Protein AF-A0A1V9YE77-F1 (afdb_monomer)

Structure (mmCIF, N/CA/C/O backbone):
data_AF-A0A1V9YE77-F1
#
_entry.id   AF-A0A1V9YE77-F1
#
loop_
_atom_site.group_PDB
_atom_site.id
_atom_site.type_symbol
_atom_site.label_atom_id
_atom_site.label_alt_id
_atom_site.label_comp_id
_atom_site.label_asym_id
_atom_site.label_entity_id
_atom_site.label_seq_id
_atom_site.pdbx_PDB_ins_code
_atom_site.Cartn_x
_atom_site.Cartn_y
_atom_site.Cartn_z
_atom_site.occupancy
_atom_site.B_iso_or_equiv
_atom_site.auth_seq_id
_atom_site.auth_comp_id
_atom_site.auth_asym_id
_atom_site.auth_atom_id
_atom_site.pdbx_PDB_model_num
ATOM 1 N N . MET A 1 1 ? 14.844 1.164 -21.555 1.00 39.94 1 MET A N 1
ATOM 2 C CA . MET A 1 1 ? 13.386 0.931 -21.451 1.00 39.94 1 MET A CA 1
ATOM 3 C C . MET A 1 1 ? 13.070 0.192 -20.152 1.00 39.94 1 MET A C 1
ATOM 5 O O . MET A 1 1 ? 13.100 -1.025 -20.141 1.00 39.94 1 MET A O 1
ATOM 9 N N . HIS A 1 2 ? 12.782 0.907 -19.060 1.00 39.88 2 HIS A N 1
ATOM 10 C CA . HIS A 1 2 ? 12.275 0.313 -17.814 1.00 39.88 2 HIS A CA 1
ATOM 11 C C . HIS A 1 2 ? 10.891 0.904 -17.531 1.00 39.88 2 HIS A C 1
ATOM 13 O O . HIS A 1 2 ? 10.749 1.909 -16.840 1.00 39.88 2 HIS A O 1
ATOM 19 N N . LYS A 1 3 ? 9.850 0.315 -18.134 1.00 42.03 3 LYS A N 1
ATOM 20 C CA . LYS A 1 3 ? 8.465 0.598 -17.742 1.00 42.03 3 LYS A CA 1
ATOM 21 C C . LYS A 1 3 ? 8.270 -0.033 -16.367 1.00 42.03 3 LYS A C 1
ATOM 23 O O . LYS A 1 3 ? 8.066 -1.240 -16.280 1.00 42.03 3 LYS A O 1
ATOM 28 N N . LEU A 1 4 ? 8.347 0.779 -15.312 1.00 44.72 4 LEU A N 1
ATOM 29 C CA . LEU A 1 4 ? 7.861 0.430 -13.977 1.00 44.72 4 LEU A CA 1
ATOM 30 C C . LEU A 1 4 ? 6.348 0.184 -14.100 1.00 44.72 4 LEU A C 1
ATOM 32 O O . LEU A 1 4 ? 5.514 1.084 -14.013 1.00 44.72 4 LEU A O 1
ATOM 36 N N . ARG A 1 5 ? 6.017 -1.054 -14.459 1.00 48.31 5 ARG A N 1
ATOM 37 C CA . ARG A 1 5 ? 4.695 -1.534 -14.840 1.00 48.31 5 ARG A CA 1
ATOM 38 C C . ARG A 1 5 ? 3.935 -1.880 -13.570 1.00 48.31 5 ARG A C 1
ATOM 40 O O . ARG A 1 5 ? 3.640 -3.040 -13.349 1.00 48.31 5 ARG A O 1
ATOM 47 N N . VAL A 1 6 ? 3.625 -0.885 -12.739 1.00 50.16 6 VAL A N 1
ATOM 48 C CA . VAL A 1 6 ? 2.518 -1.041 -11.789 1.00 50.16 6 VAL A CA 1
ATOM 49 C C . VAL A 1 6 ? 1.257 -1.001 -12.653 1.00 50.16 6 VAL A C 1
ATOM 51 O O . VAL A 1 6 ? 0.950 0.070 -13.190 1.00 50.16 6 VAL A O 1
ATOM 54 N N . PRO A 1 7 ? 0.549 -2.124 -12.881 1.00 49.69 7 PRO A N 1
ATOM 55 C CA . PRO A 1 7 ? -0.664 -2.101 -13.680 1.00 49.69 7 PRO A CA 1
ATOM 56 C C . PRO A 1 7 ? -1.639 -1.119 -13.034 1.00 49.69 7 PRO A C 1
ATOM 58 O O . PRO A 1 7 ? -1.803 -1.098 -11.812 1.00 49.69 7 PRO A O 1
ATOM 61 N N . GLY A 1 8 ? -2.232 -0.261 -13.858 1.00 54.22 8 GLY A N 1
ATOM 62 C CA . GLY A 1 8 ? -3.045 0.879 -13.458 1.00 54.22 8 GLY A CA 1
ATOM 63 C C . GLY A 1 8 ? -4.148 0.557 -12.447 1.00 54.22 8 GLY A C 1
ATOM 64 O O . GLY A 1 8 ? -5.301 0.330 -12.781 1.00 54.22 8 GLY A O 1
ATOM 65 N N . SER A 1 9 ? -3.794 0.716 -11.181 1.00 63.88 9 SER A N 1
ATOM 66 C CA . SER A 1 9 ? -4.516 1.466 -10.154 1.00 63.88 9 SER A CA 1
ATOM 67 C C . SER A 1 9 ? -5.777 0.900 -9.500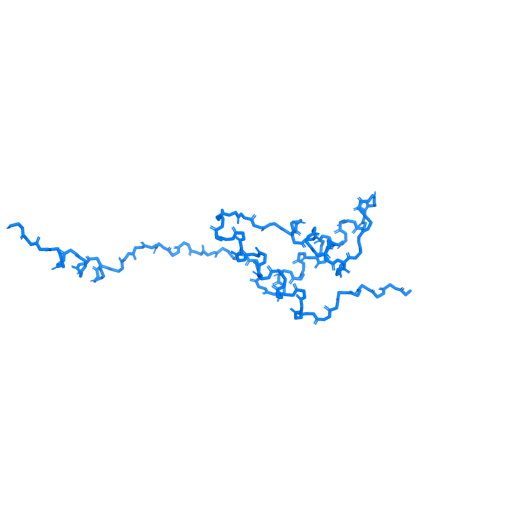 1.00 63.88 9 SER A C 1
ATOM 69 O O . SER A 1 9 ? -6.046 1.364 -8.395 1.00 63.88 9 SER A O 1
ATOM 71 N N . LYS A 1 10 ? -6.520 -0.059 -10.076 1.00 66.81 10 LYS A N 1
ATOM 72 C CA . LYS A 1 10 ? -7.712 -0.626 -9.400 1.00 66.81 10 LYS A CA 1
ATOM 73 C C . LYS A 1 10 ? -7.424 -1.955 -8.709 1.00 66.81 10 LYS A C 1
ATOM 75 O O . LYS A 1 10 ? -7.590 -2.026 -7.503 1.00 66.81 10 LYS A O 1
ATOM 80 N N . ALA A 1 11 ? -6.891 -2.950 -9.420 1.00 74.56 11 ALA A N 1
ATOM 81 C CA . ALA A 1 11 ? -6.577 -4.262 -8.836 1.00 74.56 11 ALA A CA 1
ATOM 82 C C . ALA A 1 11 ? -5.555 -4.169 -7.688 1.00 74.56 11 ALA A C 1
ATOM 84 O O . ALA A 1 11 ? -5.808 -4.656 -6.591 1.00 74.56 11 ALA A O 1
ATOM 85 N N . ALA A 1 12 ? -4.449 -3.447 -7.906 1.00 75.88 12 ALA A N 1
ATOM 86 C CA . ALA A 1 12 ? -3.448 -3.198 -6.868 1.00 75.88 12 ALA A CA 1
ATOM 87 C C . ALA A 1 12 ? -4.029 -2.432 -5.667 1.00 75.88 12 ALA A C 1
ATOM 89 O O . ALA A 1 12 ? -3.649 -2.668 -4.528 1.00 75.88 12 ALA A O 1
ATOM 90 N N . LEU A 1 13 ? -4.969 -1.516 -5.909 1.00 81.44 13 LEU A N 1
ATOM 91 C CA . LEU A 1 13 ? -5.592 -0.732 -4.848 1.00 81.44 13 LEU A CA 1
ATOM 92 C C . LEU A 1 13 ? -6.597 -1.571 -4.056 1.00 81.44 13 LEU A C 1
ATOM 94 O O . LEU A 1 13 ? -6.589 -1.484 -2.835 1.00 81.44 13 LEU A O 1
ATOM 98 N N . THR A 1 14 ? -7.406 -2.398 -4.720 1.00 85.25 14 THR A N 1
ATOM 99 C CA . THR A 1 14 ? -8.311 -3.353 -4.068 1.00 85.25 14 THR A CA 1
ATOM 100 C C . THR A 1 14 ? -7.529 -4.313 -3.177 1.00 85.25 14 THR A C 1
ATOM 102 O O . THR A 1 14 ? -7.839 -4.414 -1.997 1.00 85.25 14 THR A O 1
ATOM 105 N N . LEU A 1 15 ? -6.440 -4.898 -3.687 1.00 87.38 15 LEU A N 1
ATOM 106 C CA . LEU A 1 15 ? -5.551 -5.760 -2.901 1.00 87.38 15 LEU A CA 1
ATOM 107 C C . LEU A 1 15 ? -5.005 -5.053 -1.655 1.00 87.38 15 LEU A C 1
ATOM 109 O O . LEU A 1 15 ? -5.090 -5.574 -0.545 1.00 87.38 15 LEU A O 1
ATOM 113 N N . VAL A 1 16 ? -4.488 -3.833 -1.821 1.00 87.00 16 VAL A N 1
ATOM 114 C CA . VAL A 1 16 ? -3.970 -3.045 -0.694 1.00 87.00 16 VAL A CA 1
ATOM 115 C C . VAL A 1 16 ? -5.083 -2.665 0.288 1.00 87.00 16 VAL A C 1
ATOM 117 O O . VAL A 1 16 ? -4.856 -2.688 1.497 1.00 87.00 16 VAL A O 1
ATOM 120 N N . LEU A 1 17 ? -6.288 -2.340 -0.187 1.00 87.25 17 LEU A N 1
ATOM 121 C CA . LEU A 1 17 ? -7.435 -2.035 0.671 1.00 87.25 17 LEU A CA 1
ATOM 122 C C . LEU A 1 17 ? -7.854 -3.240 1.501 1.00 87.25 17 LEU A C 1
ATOM 124 O O . LEU A 1 17 ? -8.035 -3.097 2.709 1.00 87.25 17 LEU A O 1
ATOM 128 N N . ASP A 1 18 ? -8.010 -4.399 0.873 1.00 89.81 18 ASP A N 1
ATOM 129 C CA . ASP A 1 18 ? -8.472 -5.612 1.542 1.00 89.81 18 ASP A CA 1
ATOM 130 C C . ASP A 1 18 ? -7.435 -6.101 2.551 1.00 89.81 18 ASP A C 1
ATOM 132 O O . ASP A 1 18 ? -7.780 -6.426 3.690 1.00 89.81 18 ASP A O 1
ATOM 136 N N . PHE A 1 19 ? -6.150 -5.989 2.212 1.00 88.69 19 PHE A N 1
ATOM 137 C CA . PHE A 1 19 ? -5.066 -6.218 3.157 1.00 88.69 19 PHE A CA 1
ATOM 138 C C . PHE A 1 19 ? -5.120 -5.267 4.356 1.00 88.69 19 PHE A C 1
ATOM 140 O O . PHE A 1 19 ? -5.101 -5.705 5.506 1.00 88.69 19 PHE A O 1
ATOM 147 N N . VAL A 1 20 ? -5.234 -3.956 4.119 1.00 87.50 20 VAL A N 1
ATOM 148 C CA . VAL A 1 20 ? -5.313 -2.963 5.202 1.00 87.50 20 VAL A CA 1
ATOM 149 C C . VAL A 1 20 ? -6.562 -3.179 6.061 1.00 87.50 20 VAL A C 1
ATOM 151 O O . VAL A 1 20 ? -6.496 -3.005 7.278 1.00 87.50 20 VAL A O 1
ATOM 154 N N . ARG A 1 21 ? -7.693 -3.574 5.468 1.00 87.38 21 ARG A N 1
ATOM 155 C CA . ARG A 1 21 ? -8.933 -3.901 6.188 1.00 87.38 21 ARG A CA 1
ATOM 156 C C . ARG A 1 21 ? -8.758 -5.124 7.083 1.00 87.38 21 ARG A C 1
ATOM 158 O O . ARG A 1 21 ? -9.074 -5.028 8.266 1.00 87.38 21 ARG A O 1
ATOM 165 N N . SER A 1 22 ? -8.201 -6.215 6.559 1.00 90.12 22 SER A N 1
ATOM 166 C CA . SER A 1 22 ? -7.904 -7.428 7.333 1.00 90.12 22 SER A CA 1
ATOM 167 C C . SER A 1 22 ? -6.968 -7.125 8.509 1.00 90.12 22 SER A C 1
ATOM 169 O O . SER A 1 22 ? -7.266 -7.420 9.668 1.00 90.12 22 SER A O 1
ATOM 171 N N . ARG A 1 23 ? -5.889 -6.375 8.258 1.00 88.44 23 ARG A N 1
ATOM 172 C CA . ARG A 1 23 ? -4.937 -5.964 9.300 1.00 88.44 23 ARG A CA 1
ATOM 173 C C . ARG A 1 23 ? -5.573 -5.067 10.367 1.00 88.44 23 ARG A C 1
ATOM 175 O O . ARG A 1 23 ? -5.274 -5.233 11.550 1.00 88.44 23 ARG A O 1
ATOM 182 N N . ARG A 1 24 ? -6.498 -4.173 9.986 1.00 84.25 24 ARG A N 1
ATOM 183 C CA . ARG A 1 24 ? -7.290 -3.359 10.930 1.00 84.25 24 ARG A CA 1
ATOM 184 C C . ARG A 1 24 ? -8.215 -4.200 11.809 1.00 84.25 24 ARG A C 1
ATOM 186 O O . ARG A 1 24 ? -8.327 -3.879 12.990 1.00 84.25 24 ARG A O 1
ATOM 193 N N . GLN A 1 25 ? -8.842 -5.249 11.272 1.00 84.81 25 GLN A N 1
ATOM 194 C CA . GLN A 1 25 ? -9.652 -6.184 12.068 1.00 84.81 25 GLN A CA 1
ATOM 195 C C . GLN A 1 25 ? -8.791 -6.864 13.138 1.00 84.81 25 GLN A C 1
ATOM 197 O O . GLN A 1 25 ? -9.166 -6.888 14.306 1.00 84.81 25 GLN A O 1
ATOM 202 N N . MET A 1 26 ? -7.573 -7.266 12.772 1.00 87.62 26 MET A N 1
ATOM 203 C CA . MET A 1 26 ? -6.573 -7.822 13.693 1.00 87.62 26 MET A CA 1
ATOM 204 C C . MET A 1 26 ? -5.894 -6.770 14.592 1.00 87.62 26 MET A C 1
ATOM 206 O O . MET A 1 26 ? -4.957 -7.092 15.313 1.00 87.62 26 MET A O 1
ATOM 210 N N . ARG A 1 27 ? -6.312 -5.494 14.534 1.00 82.56 27 ARG A N 1
ATOM 211 C CA . ARG A 1 27 ? -5.697 -4.359 15.258 1.00 82.56 27 ARG A CA 1
ATOM 212 C C . ARG A 1 27 ? -4.189 -4.187 14.997 1.00 82.56 27 ARG A C 1
ATOM 214 O O . ARG A 1 27 ? -3.490 -3.542 15.775 1.00 82.56 27 ARG A O 1
ATOM 221 N N . THR A 1 28 ? -3.697 -4.687 13.865 1.00 85.38 28 THR A N 1
ATOM 222 C CA . THR A 1 28 ? -2.291 -4.586 13.448 1.00 85.38 28 THR A CA 1
ATOM 223 C C . THR A 1 28 ? -2.056 -3.356 12.570 1.00 85.38 28 THR A C 1
ATOM 225 O O . THR A 1 28 ? -2.905 -2.953 11.769 1.00 85.38 28 THR A O 1
ATOM 228 N N . ARG A 1 29 ? -0.897 -2.708 12.739 1.00 82.88 29 ARG A N 1
ATOM 229 C CA . ARG A 1 29 ? -0.485 -1.567 11.904 1.00 82.88 29 ARG A CA 1
ATOM 230 C C . ARG A 1 29 ? 0.133 -2.077 10.603 1.00 82.88 29 ARG A C 1
ATOM 232 O O . ARG A 1 29 ? 0.862 -3.056 10.627 1.00 82.88 29 ARG A O 1
ATOM 239 N N . VAL A 1 30 ? -0.128 -1.370 9.503 1.00 87.69 30 VAL A N 1
ATOM 240 C CA . VAL A 1 30 ? 0.440 -1.669 8.180 1.00 87.69 30 VAL A CA 1
ATOM 241 C C . VAL A 1 30 ? 1.489 -0.626 7.824 1.00 87.69 30 VAL A C 1
ATOM 243 O O . VAL A 1 30 ? 1.209 0.577 7.855 1.00 87.69 30 VAL A O 1
ATOM 246 N N . VAL A 1 31 ? 2.687 -1.082 7.475 1.00 87.38 31 VAL A N 1
ATOM 247 C CA . VAL A 1 31 ? 3.820 -0.256 7.049 1.00 87.38 31 VAL A CA 1
ATOM 248 C C . VAL A 1 31 ? 4.014 -0.393 5.536 1.00 87.38 31 VAL A C 1
ATOM 250 O O . VAL A 1 31 ? 3.613 -1.373 4.917 1.00 87.38 31 VAL A O 1
ATOM 253 N N . ALA A 1 32 ? 4.669 0.589 4.910 1.00 86.62 32 ALA A N 1
ATOM 254 C CA . ALA A 1 32 ? 4.972 0.551 3.476 1.00 86.62 32 ALA A CA 1
ATOM 255 C C . ALA A 1 32 ? 5.780 -0.690 3.047 1.00 86.62 32 ALA A C 1
ATOM 257 O O . ALA A 1 32 ? 5.652 -1.119 1.906 1.00 86.62 32 ALA A O 1
ATOM 258 N N . LYS A 1 33 ? 6.579 -1.275 3.952 1.00 87.44 33 LYS A N 1
ATOM 259 C CA . LYS A 1 33 ? 7.302 -2.530 3.704 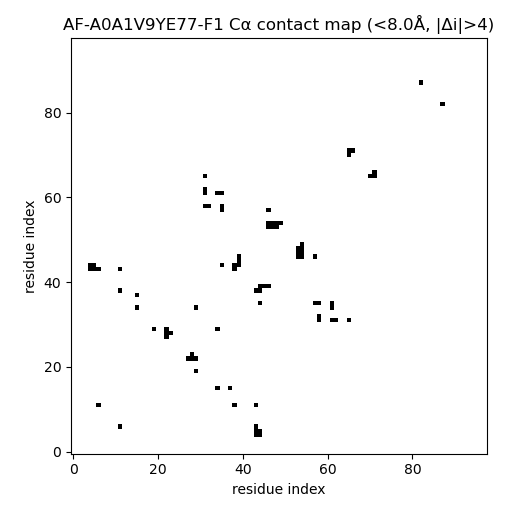1.00 87.44 33 LYS A CA 1
ATOM 260 C C . LYS A 1 33 ? 6.350 -3.717 3.537 1.00 87.44 33 LYS A C 1
ATOM 262 O O . LYS A 1 33 ? 6.540 -4.499 2.618 1.00 87.44 33 LYS A O 1
ATOM 267 N N . ASP A 1 34 ? 5.304 -3.798 4.359 1.00 88.81 34 ASP A N 1
ATOM 268 C CA . ASP A 1 34 ? 4.302 -4.871 4.282 1.00 88.81 34 ASP A CA 1
ATOM 269 C C . ASP A 1 34 ? 3.502 -4.774 2.981 1.00 88.81 34 ASP A C 1
ATOM 271 O O . ASP A 1 34 ? 3.231 -5.771 2.321 1.00 88.81 34 ASP A O 1
ATOM 275 N N . VAL A 1 35 ? 3.165 -3.543 2.580 1.00 87.06 35 VAL A N 1
ATOM 276 C CA . VAL A 1 35 ? 2.496 -3.280 1.300 1.00 87.06 35 VAL A CA 1
ATOM 277 C C . VAL A 1 35 ? 3.400 -3.652 0.129 1.00 87.06 35 VAL A C 1
ATOM 279 O O . VAL A 1 35 ? 2.926 -4.247 -0.832 1.00 87.06 35 VAL A O 1
ATOM 282 N N . LEU A 1 36 ? 4.692 -3.321 0.199 1.00 86.38 36 LEU A N 1
ATOM 283 C CA . LEU A 1 36 ? 5.646 -3.701 -0.836 1.00 86.38 36 LEU A CA 1
ATOM 284 C C . LEU A 1 36 ? 5.765 -5.227 -0.942 1.00 86.38 36 LEU A C 1
ATOM 286 O O . LEU A 1 36 ? 5.695 -5.747 -2.048 1.00 86.38 36 LEU A O 1
ATOM 290 N N . ALA A 1 37 ? 5.879 -5.933 0.186 1.00 87.25 37 ALA A N 1
ATOM 291 C CA . ALA A 1 37 ? 5.938 -7.393 0.216 1.00 87.25 37 ALA A CA 1
ATOM 292 C C . ALA A 1 37 ? 4.701 -8.022 -0.441 1.00 87.25 37 ALA A C 1
ATOM 294 O O . ALA A 1 37 ? 4.848 -8.863 -1.321 1.00 87.25 37 ALA A O 1
ATOM 295 N N . LEU A 1 38 ? 3.504 -7.532 -0.105 1.00 87.69 38 LEU A N 1
ATOM 296 C CA . LEU A 1 38 ? 2.253 -7.988 -0.711 1.00 87.69 38 LEU A CA 1
ATOM 297 C C . LEU A 1 38 ? 2.216 -7.743 -2.225 1.00 87.69 38 LEU A C 1
ATOM 299 O O . LEU A 1 38 ? 1.801 -8.604 -2.997 1.00 87.69 38 LEU A O 1
ATOM 303 N N . LEU A 1 39 ? 2.649 -6.565 -2.677 1.00 85.00 39 LEU A N 1
ATOM 304 C CA . LEU A 1 39 ? 2.677 -6.246 -4.104 1.00 85.00 39 LEU A CA 1
ATOM 305 C C . LEU A 1 39 ? 3.684 -7.113 -4.872 1.00 85.00 39 LEU A C 1
ATOM 307 O O . LEU A 1 39 ? 3.429 -7.447 -6.030 1.00 85.00 39 LEU A O 1
ATOM 311 N N . THR A 1 40 ? 4.798 -7.481 -4.242 1.00 85.12 40 THR A N 1
ATOM 312 C CA . THR A 1 40 ? 5.786 -8.398 -4.818 1.00 85.12 40 THR A CA 1
ATOM 313 C C . THR A 1 40 ? 5.269 -9.835 -4.853 1.00 85.12 40 THR A C 1
ATOM 315 O O . THR A 1 40 ? 5.391 -10.492 -5.883 1.00 85.12 40 THR A O 1
ATOM 318 N N . GLU A 1 41 ? 4.629 -10.305 -3.779 1.00 86.00 41 GLU A N 1
ATOM 319 C CA . GLU A 1 41 ? 4.035 -11.647 -3.675 1.00 86.00 41 GLU A CA 1
ATOM 320 C C . GLU A 1 41 ? 2.954 -11.878 -4.739 1.00 86.00 41 GLU A C 1
ATOM 322 O O . GLU A 1 41 ? 2.948 -12.898 -5.422 1.00 86.00 41 GLU A O 1
ATOM 327 N N . HIS A 1 42 ? 2.100 -10.880 -4.973 1.00 83.56 42 HIS A N 1
ATOM 328 C CA . HIS A 1 42 ? 1.097 -10.923 -6.040 1.00 83.56 42 HIS A CA 1
ATOM 329 C C . HIS A 1 42 ? 1.662 -10.620 -7.443 1.00 83.56 42 HIS A C 1
ATOM 331 O O . HIS A 1 42 ? 0.895 -10.480 -8.398 1.00 83.56 42 HIS A O 1
ATOM 337 N N . GLY A 1 43 ? 2.984 -10.478 -7.593 1.00 80.38 43 GLY A N 1
ATOM 338 C CA . GLY A 1 43 ? 3.651 -10.251 -8.880 1.00 80.38 43 GLY A CA 1
ATOM 339 C C . GLY A 1 43 ? 3.351 -8.896 -9.533 1.00 80.38 43 GLY A C 1
ATOM 340 O O . GLY A 1 43 ? 3.626 -8.706 -10.719 1.00 80.38 43 GLY A O 1
ATOM 341 N N . LEU A 1 44 ? 2.786 -7.945 -8.782 1.00 76.56 44 LEU A N 1
ATOM 342 C CA . LEU A 1 44 ? 2.436 -6.603 -9.260 1.00 76.56 44 LEU A CA 1
ATOM 343 C C . LEU A 1 44 ? 3.646 -5.668 -9.308 1.00 76.56 44 LEU A C 1
ATOM 345 O O . LEU A 1 44 ? 3.646 -4.693 -10.062 1.00 76.56 44 LEU A O 1
ATOM 349 N N . VAL A 1 45 ? 4.665 -5.953 -8.499 1.00 76.94 45 VAL A N 1
ATOM 350 C CA . VAL A 1 45 ? 5.949 -5.254 -8.493 1.00 76.94 45 VAL A CA 1
ATOM 351 C C . VAL A 1 45 ? 7.052 -6.306 -8.529 1.00 76.94 45 VAL A C 1
ATOM 353 O O . VAL A 1 45 ? 7.057 -7.238 -7.736 1.00 76.94 45 VAL A O 1
ATOM 356 N N . ARG A 1 46 ? 7.998 -6.164 -9.457 1.00 79.00 46 ARG A N 1
ATOM 357 C CA . ARG A 1 46 ? 9.244 -6.934 -9.432 1.00 79.00 46 ARG A CA 1
ATOM 358 C C . ARG A 1 46 ? 10.309 -6.064 -8.790 1.00 79.00 46 ARG A C 1
ATOM 360 O O . ARG A 1 46 ? 10.585 -4.985 -9.305 1.00 79.00 46 ARG A O 1
ATOM 367 N N . VAL A 1 47 ? 10.854 -6.527 -7.674 1.00 78.94 47 VAL A N 1
ATOM 368 C CA . VAL A 1 47 ? 11.961 -5.882 -6.965 1.00 78.94 47 VAL A CA 1
ATOM 369 C C . VAL A 1 47 ? 13.035 -6.925 -6.769 1.00 78.94 47 VAL A C 1
ATOM 371 O O . VAL A 1 47 ? 12.736 -8.019 -6.286 1.00 78.94 47 VAL A O 1
ATOM 374 N N . ASN A 1 48 ? 14.271 -6.588 -7.110 1.00 80.56 48 ASN A N 1
ATOM 375 C CA . ASN A 1 48 ? 15.402 -7.370 -6.658 1.00 80.56 48 ASN A CA 1
ATOM 376 C C . ASN A 1 48 ? 15.701 -7.008 -5.196 1.00 80.56 48 ASN A C 1
ATOM 378 O O . ASN A 1 48 ? 16.200 -5.922 -4.907 1.00 80.56 48 ASN A O 1
ATOM 382 N N . MET A 1 49 ? 15.371 -7.905 -4.267 1.00 76.38 49 MET A N 1
ATOM 383 C CA . MET A 1 49 ? 15.602 -7.672 -2.837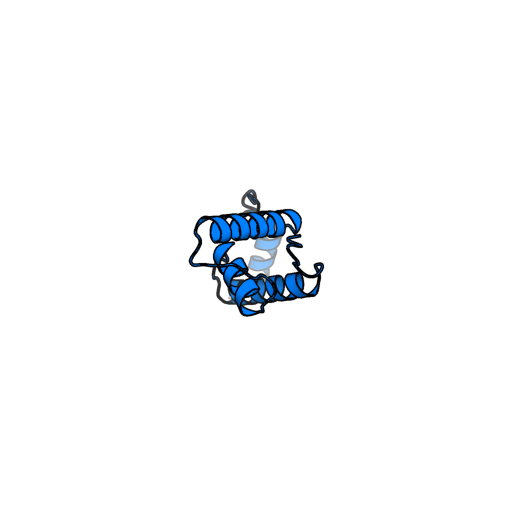 1.00 76.38 49 MET A CA 1
ATOM 384 C C . MET A 1 49 ? 17.085 -7.802 -2.449 1.00 76.38 49 MET A C 1
ATOM 386 O O . MET A 1 49 ? 17.470 -7.279 -1.403 1.00 76.38 49 MET A O 1
ATOM 390 N N . ASP A 1 50 ? 17.913 -8.421 -3.299 1.00 82.88 50 ASP A N 1
ATOM 391 C CA . ASP A 1 50 ? 19.364 -8.523 -3.097 1.00 82.88 50 ASP A CA 1
ATOM 392 C C . ASP A 1 50 ? 20.081 -7.206 -3.434 1.00 82.88 50 ASP A C 1
ATOM 394 O O . ASP A 1 50 ? 21.136 -6.897 -2.871 1.00 82.88 50 ASP A O 1
ATOM 398 N N . ASP A 1 51 ? 19.485 -6.374 -4.298 1.00 86.12 51 ASP A N 1
ATOM 399 C CA . ASP A 1 51 ? 19.980 -5.028 -4.577 1.00 86.12 51 ASP A CA 1
ATOM 400 C C . ASP A 1 51 ? 19.329 -3.996 -3.646 1.00 86.12 51 ASP A C 1
ATOM 402 O O . ASP A 1 51 ? 18.178 -3.577 -3.800 1.00 86.12 51 ASP A O 1
ATOM 406 N N . LYS A 1 52 ? 20.127 -3.501 -2.695 1.00 85.12 52 LYS A N 1
ATOM 407 C CA . LYS A 1 52 ? 19.721 -2.449 -1.751 1.00 85.12 52 LYS A CA 1
ATOM 408 C C . LYS A 1 52 ? 19.208 -1.186 -2.452 1.00 85.12 52 LYS A C 1
ATOM 410 O O . LYS A 1 52 ? 18.353 -0.495 -1.890 1.00 85.12 52 LYS A O 1
ATOM 415 N N . LYS A 1 53 ? 19.722 -0.850 -3.640 1.00 84.50 53 LYS A N 1
ATOM 416 C CA . LYS A 1 53 ? 19.290 0.340 -4.390 1.00 84.50 53 LYS A CA 1
ATOM 417 C C . LYS A 1 53 ? 17.901 0.136 -4.980 1.00 84.50 53 LYS A C 1
ATOM 419 O O . LYS A 1 53 ? 17.062 1.030 -4.857 1.00 84.50 53 LYS A O 1
ATOM 424 N N . ASP A 1 54 ? 17.651 -1.034 -5.556 1.00 82.38 54 ASP A N 1
ATOM 425 C CA . ASP A 1 54 ? 16.363 -1.372 -6.159 1.00 82.38 54 ASP A CA 1
ATOM 426 C C . ASP A 1 54 ? 15.268 -1.507 -5.091 1.00 82.38 54 ASP A C 1
ATOM 428 O O . ASP A 1 54 ? 14.211 -0.877 -5.183 1.00 82.38 54 ASP A O 1
ATOM 432 N N . ALA A 1 55 ? 15.571 -2.184 -3.978 1.00 83.50 55 ALA A N 1
ATOM 433 C CA . ALA A 1 55 ? 14.679 -2.262 -2.822 1.00 83.50 55 ALA A CA 1
ATOM 434 C C . ALA A 1 55 ? 14.312 -0.874 -2.263 1.00 83.50 55 ALA A C 1
ATOM 436 O O . ALA A 1 55 ? 13.145 -0.600 -1.956 1.00 83.50 55 ALA A O 1
ATOM 437 N N . ALA A 1 56 ? 15.282 0.041 -2.161 1.00 84.12 56 ALA A N 1
ATOM 438 C CA . ALA A 1 56 ? 15.026 1.408 -1.714 1.00 84.12 56 ALA A CA 1
ATOM 439 C C . ALA A 1 56 ? 14.170 2.202 -2.717 1.00 84.12 56 ALA A C 1
ATOM 441 O O . ALA A 1 56 ? 13.270 2.943 -2.306 1.00 84.12 56 ALA A O 1
ATOM 442 N N . ALA A 1 57 ? 14.417 2.044 -4.019 1.00 85.94 57 ALA A N 1
ATOM 443 C CA . ALA A 1 57 ? 13.630 2.682 -5.071 1.00 85.94 57 ALA A CA 1
ATOM 444 C C . ALA A 1 57 ? 12.173 2.192 -5.056 1.00 85.94 57 ALA A C 1
ATOM 446 O O . ALA A 1 57 ? 11.244 3.007 -5.060 1.00 85.94 57 ALA A O 1
ATOM 447 N N . ALA A 1 58 ? 11.962 0.881 -4.937 1.00 85.38 58 ALA A N 1
ATOM 448 C CA . ALA A 1 58 ? 10.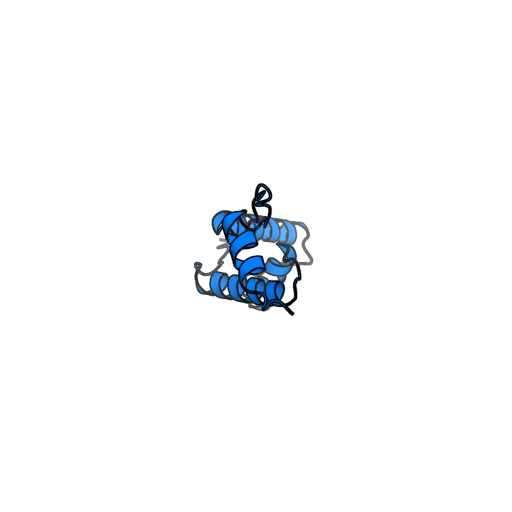638 0.276 -4.855 1.00 85.38 58 ALA A CA 1
ATOM 449 C C . ALA A 1 58 ? 9.877 0.694 -3.588 1.00 85.38 58 ALA A C 1
ATOM 451 O O . ALA A 1 58 ? 8.677 0.995 -3.640 1.00 85.38 58 ALA A O 1
ATOM 452 N N . LEU A 1 59 ? 10.568 0.800 -2.449 1.00 87.12 59 LEU A N 1
ATOM 453 C CA . LEU A 1 59 ? 9.969 1.300 -1.213 1.00 87.12 59 LEU A CA 1
ATOM 454 C C . LEU A 1 59 ? 9.532 2.763 -1.355 1.00 87.12 59 LEU A C 1
ATOM 456 O O . LEU A 1 59 ? 8.413 3.103 -0.963 1.00 87.12 59 LEU A O 1
ATOM 460 N N . ARG A 1 60 ? 10.365 3.624 -1.953 1.00 87.25 60 ARG A N 1
ATOM 461 C CA . ARG A 1 60 ? 10.004 5.027 -2.230 1.00 87.25 60 ARG A CA 1
ATOM 462 C C . ARG A 1 60 ? 8.807 5.125 -3.175 1.00 87.25 60 ARG A C 1
ATOM 464 O O . ARG A 1 60 ? 7.892 5.904 -2.912 1.00 87.25 60 ARG A O 1
ATOM 471 N N . ALA A 1 61 ? 8.766 4.304 -4.224 1.00 85.19 61 ALA A N 1
ATOM 472 C CA . ALA A 1 61 ? 7.631 4.243 -5.145 1.00 85.19 61 ALA A CA 1
ATOM 473 C C . ALA A 1 61 ? 6.337 3.818 -4.427 1.00 85.19 61 ALA A C 1
ATOM 475 O O . ALA A 1 61 ? 5.284 4.431 -4.620 1.00 85.19 61 ALA A O 1
ATOM 476 N N . THR A 1 62 ? 6.425 2.830 -3.534 1.00 86.44 62 THR A N 1
ATOM 477 C CA . THR A 1 62 ? 5.295 2.359 -2.716 1.00 86.44 62 THR A CA 1
ATOM 478 C C . THR A 1 62 ? 4.818 3.438 -1.748 1.00 86.44 62 THR A C 1
ATOM 480 O O . THR A 1 62 ? 3.619 3.691 -1.640 1.00 86.44 62 THR A O 1
ATOM 483 N N . GLN A 1 63 ? 5.737 4.145 -1.087 1.00 86.88 63 GLN A N 1
ATOM 484 C CA . GLN A 1 63 ? 5.399 5.279 -0.225 1.00 86.88 63 GLN A CA 1
ATOM 485 C C . GLN A 1 63 ? 4.685 6.387 -1.009 1.00 86.88 63 GLN A C 1
ATOM 487 O O . GLN A 1 63 ? 3.627 6.847 -0.582 1.00 86.88 63 GLN A O 1
ATOM 492 N N . ALA A 1 64 ? 5.208 6.777 -2.174 1.00 86.31 64 ALA A N 1
ATOM 493 C CA . ALA A 1 64 ? 4.582 7.779 -3.034 1.00 86.31 64 ALA A CA 1
ATOM 494 C C . ALA A 1 64 ? 3.184 7.339 -3.506 1.00 86.31 64 ALA A C 1
ATOM 496 O O . ALA A 1 64 ? 2.246 8.140 -3.515 1.00 86.31 64 ALA A O 1
ATOM 497 N N . PHE A 1 65 ? 3.009 6.056 -3.837 1.00 83.50 65 PHE A N 1
ATOM 498 C CA . PHE A 1 65 ? 1.707 5.480 -4.168 1.00 83.50 65 PHE A CA 1
ATOM 499 C C . PHE A 1 65 ? 0.717 5.587 -3.001 1.00 83.50 65 PHE A C 1
ATOM 501 O O . PHE A 1 65 ? -0.398 6.075 -3.194 1.00 83.50 65 PHE A O 1
ATOM 508 N N . LEU A 1 66 ? 1.130 5.198 -1.792 1.00 83.88 66 LEU A N 1
ATOM 509 C CA . LEU A 1 66 ? 0.287 5.254 -0.596 1.00 83.88 66 LEU A CA 1
ATOM 510 C C . LEU A 1 66 ? -0.107 6.690 -0.231 1.00 83.88 66 LEU A C 1
ATOM 512 O O . LEU A 1 66 ? -1.258 6.937 0.132 1.00 83.88 66 LEU A O 1
ATOM 516 N N . VAL A 1 67 ? 0.822 7.640 -0.366 1.00 84.50 67 VAL A N 1
ATOM 517 C CA . VAL A 1 67 ? 0.566 9.073 -0.153 1.00 84.50 67 VAL A CA 1
ATOM 518 C C . VAL A 1 67 ? -0.458 9.585 -1.160 1.00 84.50 67 VAL A C 1
ATOM 520 O O . VAL A 1 67 ? -1.473 10.148 -0.760 1.00 84.50 67 VAL A O 1
ATOM 523 N N . ARG A 1 68 ? -0.246 9.322 -2.455 1.00 82.75 68 ARG A N 1
ATOM 524 C CA . ARG A 1 68 ? -1.151 9.748 -3.533 1.00 82.75 68 ARG A CA 1
ATOM 525 C C . ARG A 1 68 ? -2.561 9.170 -3.393 1.00 82.75 68 ARG A C 1
ATOM 527 O O . ARG A 1 68 ? -3.519 9.789 -3.836 1.00 82.75 68 ARG A O 1
ATOM 534 N N . LYS A 1 69 ? -2.696 7.981 -2.803 1.00 82.25 69 LYS A N 1
ATOM 535 C CA . LYS A 1 69 ? -3.988 7.321 -2.571 1.00 82.25 69 LYS A CA 1
ATOM 536 C C . LYS A 1 69 ? -4.614 7.632 -1.206 1.00 82.25 69 LYS A C 1
ATOM 538 O O . LYS A 1 69 ? -5.670 7.093 -0.903 1.00 82.25 69 LYS A O 1
ATOM 543 N N . GLY A 1 70 ? -3.997 8.495 -0.394 1.00 82.69 70 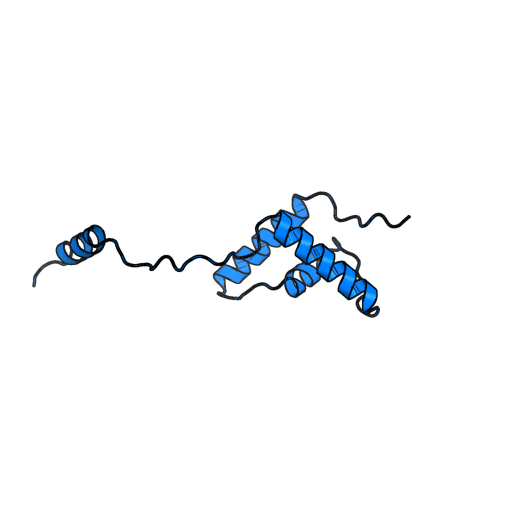GLY A N 1
ATOM 544 C CA . GLY A 1 70 ? -4.562 8.926 0.888 1.00 82.69 70 GLY A CA 1
ATOM 545 C C . GLY A 1 70 ? -4.476 7.882 2.007 1.00 82.69 70 GLY A C 1
ATOM 546 O O . GLY A 1 70 ? -5.133 8.025 3.033 1.00 82.69 70 GLY A O 1
ATOM 547 N N . PHE A 1 71 ? -3.649 6.842 1.857 1.00 80.19 71 PHE A N 1
ATOM 548 C CA . PHE A 1 71 ? -3.459 5.821 2.896 1.00 80.19 71 PHE A CA 1
ATOM 549 C C . PHE A 1 71 ? -2.612 6.304 4.073 1.00 80.19 71 PHE A C 1
ATOM 551 O O . PHE A 1 71 ? -2.577 5.656 5.122 1.00 80.19 71 PHE A O 1
ATOM 558 N N . LYS A 1 72 ? -1.910 7.432 3.918 1.00 75.25 72 LYS A N 1
ATOM 559 C CA . LYS A 1 72 ? -1.144 8.023 5.010 1.00 75.25 72 LYS A CA 1
ATOM 560 C C . LYS A 1 72 ? -2.126 8.447 6.097 1.00 75.25 72 LYS A C 1
ATOM 562 O O . LYS A 1 72 ? -2.916 9.368 5.911 1.00 75.25 72 LYS A O 1
ATOM 567 N N . ARG A 1 73 ? -2.058 7.781 7.248 1.00 66.44 73 ARG A N 1
ATOM 568 C CA . ARG A 1 73 ? -2.764 8.220 8.450 1.00 66.44 73 ARG A CA 1
ATOM 569 C C . ARG A 1 73 ? -2.233 9.614 8.788 1.00 66.44 73 ARG A C 1
ATOM 571 O O . ARG A 1 73 ? -1.081 9.752 9.193 1.00 66.44 73 ARG A O 1
ATOM 578 N N . GLY A 1 74 ? -3.031 10.648 8.529 1.00 63.31 74 GLY A N 1
ATOM 579 C CA . GLY A 1 74 ? -2.680 12.013 8.912 1.00 63.31 74 GLY A CA 1
ATOM 580 C C . GLY A 1 74 ? -2.494 12.119 10.428 1.00 63.31 74 GLY A C 1
ATOM 581 O O . GLY A 1 74 ? -2.916 11.231 11.176 1.00 63.31 74 GLY A O 1
ATOM 582 N N . LYS A 1 75 ? -1.912 13.230 10.900 1.00 51.47 75 LYS A N 1
ATOM 583 C CA . LYS A 1 75 ? -2.139 13.673 12.282 1.00 51.47 75 LYS A CA 1
ATOM 584 C C . LYS A 1 75 ? -3.639 13.953 12.403 1.00 51.47 75 LYS A C 1
ATOM 586 O O . LYS A 1 75 ? -4.084 15.060 12.125 1.00 51.47 75 LYS A O 1
ATOM 591 N N . GLN A 1 76 ? -4.435 12.951 12.766 1.00 52.59 76 GLN A N 1
ATOM 592 C CA . GLN A 1 76 ? -5.752 13.231 13.316 1.00 52.59 76 GLN A CA 1
ATOM 593 C C . GLN A 1 76 ? -5.473 14.014 14.596 1.00 52.59 76 GLN A C 1
ATOM 595 O O . GLN A 1 76 ? -4.902 13.459 15.536 1.00 52.59 76 GLN A O 1
ATOM 600 N N . LYS A 1 77 ? -5.803 15.316 14.610 1.00 48.97 77 LYS A N 1
ATOM 601 C CA . LYS A 1 77 ? -6.054 16.016 15.875 1.00 48.97 77 LYS A CA 1
ATOM 602 C C . LYS A 1 77 ? -6.983 15.084 16.636 1.00 48.97 77 LYS A C 1
ATOM 604 O O . LYS A 1 77 ? -7.984 14.673 16.051 1.00 48.97 77 LYS A O 1
ATOM 609 N N . GLY A 1 78 ? -6.573 14.634 17.821 1.00 51.56 78 GLY A N 1
ATOM 610 C CA . GLY A 1 78 ? -7.333 13.654 18.580 1.00 51.56 78 GLY A CA 1
ATOM 611 C C . GLY A 1 78 ? -8.763 14.152 18.689 1.00 51.56 78 GLY A C 1
ATOM 612 O O . GLY A 1 78 ? -9.022 15.103 19.413 1.00 51.56 78 GLY A O 1
ATOM 613 N N . VAL A 1 79 ? -9.672 13.561 17.916 1.00 54.75 79 VAL A N 1
ATOM 614 C CA . VAL A 1 79 ? -11.085 13.678 18.221 1.00 54.75 79 VAL A CA 1
ATOM 615 C C . VAL A 1 79 ? -11.18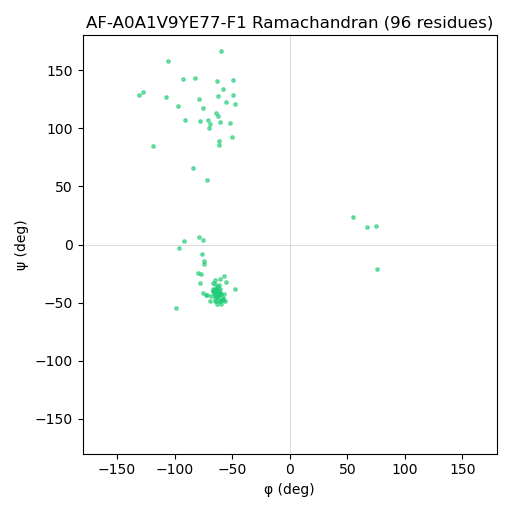5 12.862 19.490 1.00 54.75 79 VAL A C 1
ATOM 617 O O . VAL A 1 79 ? -11.020 11.638 19.453 1.00 54.75 79 VAL A O 1
ATOM 620 N N . SER A 1 80 ? -11.289 13.545 20.629 1.00 55.41 80 SER A N 1
ATOM 621 C CA . SER A 1 80 ? -11.688 12.860 21.841 1.00 55.41 80 SER A CA 1
ATOM 622 C C . SER A 1 80 ? -13.010 12.192 21.489 1.00 55.41 80 SER A C 1
ATOM 624 O O . SER A 1 80 ? -13.953 12.839 21.037 1.00 55.41 80 SER A O 1
ATOM 626 N N . TYR A 1 81 ? -13.080 10.874 21.641 1.00 55.56 81 TYR A N 1
ATOM 627 C CA . TYR A 1 81 ? -14.364 10.188 21.698 1.00 55.56 81 TYR A CA 1
ATOM 628 C C . TYR A 1 81 ? -15.005 10.522 23.054 1.00 55.56 81 TYR A C 1
ATOM 630 O O . TYR A 1 81 ? -15.279 9.641 23.859 1.00 55.56 81 TYR A O 1
ATOM 638 N N . GLY A 1 82 ? -15.165 11.812 23.354 1.00 60.31 82 GLY A N 1
ATOM 639 C CA . GLY A 1 82 ? -16.124 12.250 24.343 1.00 60.31 82 GLY A CA 1
ATOM 640 C C . GLY A 1 82 ? -17.473 12.138 23.661 1.00 60.31 82 GLY A C 1
ATOM 641 O O . GLY A 1 82 ? -17.694 12.776 22.633 1.00 60.31 82 GLY A O 1
ATOM 642 N N . LEU A 1 83 ? -18.357 11.294 24.190 1.00 60.78 83 LEU A N 1
ATOM 643 C CA . LEU A 1 83 ? -19.776 11.442 23.893 1.00 60.78 83 LEU A CA 1
ATOM 644 C C . LEU A 1 83 ? -20.108 12.919 24.135 1.00 60.78 83 LEU A C 1
ATOM 646 O O . LEU A 1 83 ? -19.746 13.452 25.185 1.00 60.78 83 LEU A O 1
ATOM 650 N N . SER A 1 84 ? -20.741 13.593 23.172 1.00 60.22 84 SER A N 1
ATOM 651 C CA . SER A 1 84 ? -21.330 14.907 23.439 1.00 60.22 84 SER A CA 1
ATOM 652 C C . SER A 1 84 ? -22.172 14.785 24.710 1.00 60.22 84 SER A C 1
ATOM 654 O O . SER A 1 84 ? -22.804 13.745 24.915 1.00 60.22 84 SER A O 1
ATOM 656 N N . THR A 1 85 ? -22.160 15.798 25.574 1.00 63.25 85 THR A N 1
ATOM 657 C CA . THR A 1 85 ? -22.873 15.784 26.864 1.00 63.25 85 THR A CA 1
ATOM 658 C C . THR A 1 85 ? -24.315 15.292 26.715 1.00 63.25 85 THR A C 1
ATOM 660 O O . THR A 1 85 ? -24.768 14.461 27.495 1.00 63.25 85 THR A O 1
ATOM 663 N N . ASP A 1 86 ? -24.986 15.675 25.629 1.00 64.19 86 ASP A N 1
ATOM 664 C CA . ASP A 1 86 ? -26.334 15.227 25.265 1.00 64.19 86 ASP A CA 1
ATOM 665 C C . ASP A 1 86 ? -26.47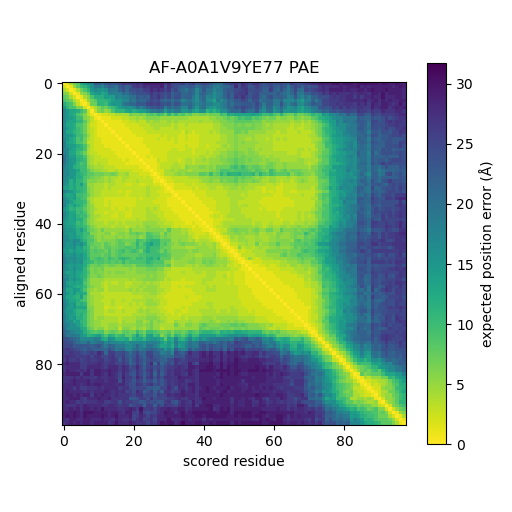3 13.711 25.051 1.00 64.19 86 ASP A C 1
ATOM 667 O O . ASP A 1 86 ? -27.480 13.105 25.418 1.00 64.19 86 ASP A O 1
ATOM 671 N N . VAL A 1 87 ? -25.464 13.072 24.456 1.00 65.81 87 VAL A N 1
ATOM 672 C CA . VAL A 1 87 ? -25.456 11.623 24.202 1.00 65.81 87 VAL A CA 1
ATOM 673 C C . VAL A 1 87 ? -25.119 10.853 25.481 1.00 65.81 87 VAL A C 1
ATOM 675 O O . VAL A 1 87 ? -25.654 9.765 25.694 1.00 65.81 87 VAL A O 1
ATOM 678 N N . ALA A 1 88 ? -24.278 11.416 26.354 1.00 62.53 88 ALA A N 1
ATOM 679 C CA . ALA A 1 88 ? -23.999 10.846 27.672 1.00 62.53 88 ALA A CA 1
ATOM 680 C C . ALA A 1 88 ? -25.254 10.854 28.566 1.00 62.53 88 ALA A C 1
ATOM 682 O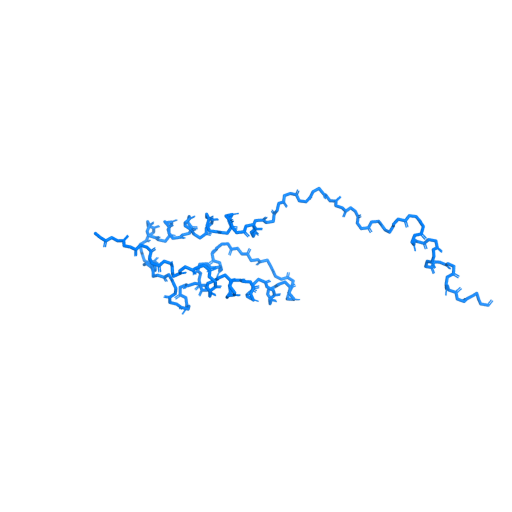 O . ALA A 1 88 ? -25.612 9.818 29.122 1.00 62.53 88 ALA A O 1
ATOM 683 N N . VAL A 1 89 ? -25.986 11.975 28.603 1.00 64.62 89 VAL A N 1
ATOM 684 C CA . VAL A 1 89 ? -2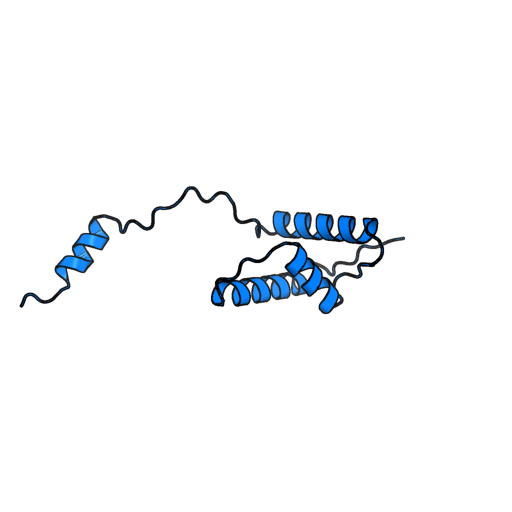7.234 12.118 29.377 1.00 64.62 89 VAL A CA 1
ATOM 685 C C . VAL A 1 89 ? -28.329 11.167 28.880 1.00 64.62 89 VAL A C 1
ATOM 687 O O . VAL A 1 89 ? -29.029 10.560 29.690 1.00 64.62 89 VAL A O 1
ATOM 690 N N . LYS A 1 90 ? -28.461 10.966 27.559 1.00 67.56 90 LYS A N 1
ATOM 691 C CA . LYS A 1 90 ? -29.416 9.991 26.994 1.00 67.56 90 LYS A CA 1
ATOM 692 C C . LYS A 1 90 ? -29.093 8.536 27.347 1.00 67.56 90 LYS A C 1
ATOM 694 O O . LYS A 1 90 ? -30.015 7.736 27.459 1.00 67.56 90 LYS A O 1
ATOM 699 N N . ARG A 1 91 ? -27.814 8.175 27.528 1.00 62.31 91 ARG A N 1
ATOM 700 C CA . ARG A 1 91 ? -27.448 6.832 28.018 1.00 62.31 91 ARG A CA 1
ATOM 701 C C . ARG A 1 91 ? -27.847 6.650 29.478 1.00 62.31 91 ARG A C 1
ATOM 703 O O . ARG A 1 91 ? -28.500 5.658 29.786 1.00 62.31 91 ARG A O 1
ATOM 710 N N . ASP A 1 92 ? -27.516 7.608 30.338 1.00 62.66 92 ASP A N 1
ATOM 711 C CA . ASP A 1 92 ? -27.794 7.515 31.780 1.00 62.66 92 ASP A CA 1
ATOM 712 C C . ASP A 1 92 ? -29.293 7.505 32.099 1.00 62.66 92 ASP A C 1
ATOM 714 O O . ASP A 1 92 ? -29.742 6.797 32.994 1.00 62.66 92 ASP A O 1
ATOM 718 N N . SER A 1 93 ? -30.095 8.223 31.312 1.00 66.25 93 SER A N 1
ATOM 719 C CA . SER A 1 93 ? -31.556 8.246 31.460 1.00 66.25 93 SER A CA 1
ATOM 720 C C . SER A 1 93 ? -32.268 6.994 30.930 1.00 66.25 93 SER A C 1
ATOM 722 O O . SER A 1 93 ? -33.463 6.837 31.169 1.00 66.25 93 SER A O 1
ATOM 724 N N . SER A 1 94 ? -31.556 6.093 30.242 1.00 63.50 94 SER A N 1
ATOM 725 C CA . SER A 1 94 ? -32.110 4.836 29.711 1.00 63.50 94 SER A CA 1
ATOM 726 C C . SER A 1 94 ? -31.875 3.616 30.607 1.00 63.50 94 SER A C 1
ATOM 728 O O . SER A 1 94 ? -32.346 2.525 30.286 1.00 63.50 94 SER A O 1
ATOM 730 N N . LEU A 1 95 ? -31.165 3.777 31.729 1.00 60.53 95 LEU A N 1
ATOM 731 C CA . LEU A 1 95 ? -31.019 2.710 32.714 1.00 60.53 95 LEU A CA 1
ATOM 732 C C . LEU A 1 95 ? -32.300 2.632 33.565 1.00 60.53 95 LEU A C 1
ATOM 734 O O . LEU A 1 95 ? -32.712 3.650 34.128 1.00 60.53 95 LEU A O 1
ATOM 738 N N . PRO A 1 96 ? -32.954 1.459 33.669 1.00 60.06 96 PRO A N 1
ATOM 739 C CA . PRO A 1 96 ? -34.097 1.304 34.557 1.00 60.06 96 PRO A CA 1
ATOM 740 C C . PRO A 1 96 ? -33.632 1.531 36.000 1.00 60.06 96 PRO A C 1
ATOM 742 O O . PRO A 1 96 ? -32.642 0.945 36.442 1.00 60.06 96 PRO A O 1
ATOM 745 N N . LYS A 1 97 ? -34.325 2.427 36.709 1.00 58.97 97 LYS A N 1
ATOM 746 C CA . LYS A 1 97 ? -34.099 2.662 38.140 1.00 58.97 97 LYS A CA 1
ATOM 747 C C . LYS A 1 97 ? -34.438 1.376 38.916 1.00 58.97 97 LYS A C 1
ATOM 749 O O . LYS A 1 97 ? -35.400 0.715 38.517 1.00 58.97 97 LYS A O 1
ATOM 754 N N . PRO A 1 98 ? -33.661 1.017 39.956 1.00 59.59 98 PRO A N 1
ATOM 755 C CA . PRO A 1 98 ? -33.983 -0.116 40.820 1.00 59.59 98 PRO A CA 1
ATOM 756 C C . PRO A 1 98 ? -35.308 0.090 41.561 1.00 59.59 98 PRO A C 1
ATOM 758 O O . PRO A 1 98 ? -35.668 1.265 41.816 1.00 59.59 98 PRO A O 1
#

Solvent-accessible surface area (backbone atoms only — not comparable to full-atom values): 6144 Å² total; per-residue (Å²): 139,82,79,83,64,61,69,87,67,51,70,63,44,50,54,50,48,54,50,52,50,53,32,50,75,71,73,47,87,87,50,61,67,59,53,46,50,52,36,38,74,72,65,48,41,91,67,53,77,88,40,68,67,48,40,50,52,53,48,51,51,43,45,52,49,36,53,77,69,63,66,57,82,66,88,68,75,80,75,70,90,63,67,55,70,72,57,48,52,56,54,66,71,66,55,82,77,132

Nearest PDB structures (foldseek):
  2oxl-assembly1_B  TM=4.410E-01  e=5.161E+00  Escherichia coli
  2r6e-assembly1_A  TM=2.984E-01  e=5.500E+00  Geobacillus stearothermophilus

Sequence (98 aa):
MHKLRVPGSKAALTLVLDFVRSRRQMRTRVVAKDVLALLTEHGLVRVNMDDKKDAAAALRATQAFLVRKGFKRGKQKGVSYGLSTDVAVKRDSSLPKP

Radius of gyration: 20.89 Å; Cα contacts (8 Å, |Δi|>4): 43; chains: 1; bounding box: 54×28×62 Å

Foldseek 3Di:
DDDQCLPDDDVLVVQVVVVCVVCVVVVHDDDLVNSLVSCVVVVSGDFDPVDPVRVVVSSVVSVVVCVVVVVPPPPPPPPPPPDDPVRVVVVVVPDDDD

Secondary structure (DSSP, 8-state):
--------SSHHHHHHHHHHHHHHHTT----HHHHHHHHHHTTSS---SS-HHHHHHHHHHHHHHHHHTT-S---------PPPHHHHHHHHTTSPP-

Organism: Achlya hypogyna (NCBI:txid1202772)

Mean predicted aligned error: 13.2 Å

pLDDT: mean 74.39, std 14.16, range [39.88, 90.12]